Protein AF-A0A382B9R4-F1 (afdb_monomer_lite)

Organism: NCBI:txid408172

pLDDT: mean 94.83, std 7.96, range [49.91, 98.62]

Structure (mmCIF, N/CA/C/O backbone):
data_AF-A0A382B9R4-F1
#
_entry.id   AF-A0A382B9R4-F1
#
loop_
_atom_site.group_PDB
_atom_site.id
_atom_site.type_symbol
_atom_site.label_atom_id
_atom_site.label_alt_id
_atom_site.label_comp_id
_atom_site.label_asym_id
_atom_site.label_entity_id
_atom_site.label_seq_id
_atom_site.pdbx_PDB_ins_code
_atom_site.Cartn_x
_atom_site.Cartn_y
_atom_site.Cartn_z
_atom_site.occupancy
_atom_site.B_iso_or_equiv
_atom_site.auth_seq_id
_atom_site.auth_comp_id
_atom_site.auth_asym_id
_atom_site.auth_atom_id
_atom_site.pdbx_PDB_model_num
ATOM 1 N N . ILE A 1 1 ? -5.129 -11.105 -1.718 1.00 74.25 1 ILE A N 1
ATOM 2 C CA . ILE A 1 1 ? -4.282 -9.888 -1.641 1.00 74.25 1 ILE A CA 1
ATOM 3 C C . ILE A 1 1 ? -4.593 -9.219 -0.301 1.00 74.25 1 ILE A C 1
ATOM 5 O O . ILE A 1 1 ? -5.764 -9.252 0.066 1.00 74.25 1 ILE A O 1
ATOM 9 N N . PRO A 1 2 ? -3.601 -8.723 0.463 1.00 84.00 2 PRO A N 1
ATOM 10 C CA . PRO A 1 2 ? -3.847 -8.011 1.722 1.00 84.00 2 PRO A CA 1
ATOM 11 C C . PRO A 1 2 ? -4.759 -6.796 1.520 1.00 84.00 2 PRO A C 1
ATOM 13 O O . PRO A 1 2 ? -4.626 -6.111 0.513 1.00 84.00 2 PRO A O 1
ATOM 16 N N . TYR A 1 3 ? -5.647 -6.505 2.474 1.00 87.94 3 TYR A N 1
ATOM 17 C CA . TYR A 1 3 ? -6.578 -5.370 2.358 1.00 87.94 3 TYR A CA 1
ATOM 18 C C . TYR A 1 3 ? -5.874 -4.002 2.382 1.00 87.94 3 TYR A C 1
ATOM 20 O O . TYR A 1 3 ? -6.431 -3.016 1.923 1.00 87.94 3 TYR A O 1
ATOM 28 N N . THR A 1 4 ? -4.649 -3.945 2.913 1.00 90.62 4 THR A N 1
ATOM 29 C CA . THR A 1 4 ? -3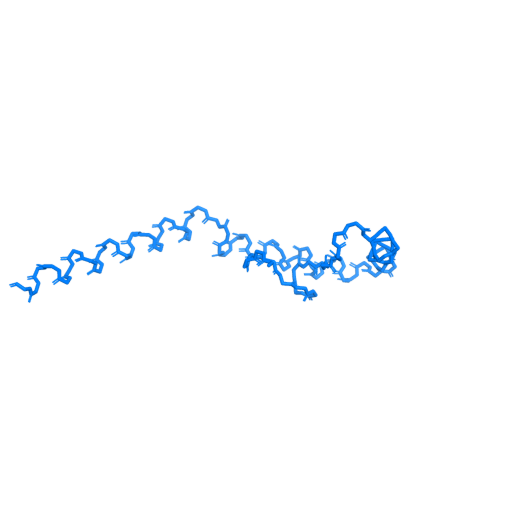.857 -2.716 3.037 1.00 90.62 4 THR A CA 1
ATOM 30 C C . THR A 1 4 ? -3.261 -2.250 1.710 1.00 90.62 4 THR A C 1
ATOM 32 O O . THR A 1 4 ? -2.731 -1.145 1.633 1.00 90.62 4 THR A O 1
ATOM 35 N N . ILE A 1 5 ? -3.317 -3.067 0.653 1.00 93.44 5 ILE A N 1
ATOM 36 C CA . ILE A 1 5 ? -2.743 -2.726 -0.649 1.00 93.44 5 ILE A CA 1
ATOM 37 C C . ILE A 1 5 ? -3.774 -2.849 -1.771 1.00 93.44 5 ILE A C 1
ATOM 39 O O . ILE A 1 5 ? -4.467 -3.857 -1.903 1.00 93.44 5 ILE A O 1
ATOM 43 N N . SER A 1 6 ? -3.797 -1.832 -2.626 1.00 94.94 6 SER A N 1
ATOM 44 C CA . SER A 1 6 ? -4.695 -1.692 -3.767 1.00 94.94 6 SER A CA 1
ATOM 45 C C . SER A 1 6 ? -3.886 -1.334 -5.011 1.00 94.94 6 SER A C 1
ATOM 47 O O . SER A 1 6 ? -3.119 -0.362 -5.035 1.00 94.94 6 SER A O 1
ATOM 49 N N . HIS A 1 7 ? -4.031 -2.145 -6.061 1.00 96.44 7 HIS A N 1
ATOM 50 C CA . HIS A 1 7 ? -3.291 -1.956 -7.306 1.00 96.44 7 HIS A CA 1
ATOM 51 C C . HIS A 1 7 ? -3.614 -0.602 -7.950 1.00 96.44 7 HIS A C 1
ATOM 53 O O . HIS A 1 7 ? -4.779 -0.255 -8.109 1.00 96.44 7 HIS A O 1
ATOM 59 N N . ASN A 1 8 ? -2.575 0.135 -8.351 1.00 95.62 8 ASN A N 1
ATOM 60 C CA . ASN A 1 8 ? -2.632 1.488 -8.917 1.00 95.62 8 ASN A CA 1
ATOM 61 C C . ASN A 1 8 ? -3.216 2.568 -7.996 1.00 95.62 8 ASN A C 1
ATOM 63 O O . ASN A 1 8 ? -3.336 3.713 -8.423 1.00 95.62 8 ASN A O 1
ATOM 67 N N . GLU A 1 9 ? -3.505 2.245 -6.739 1.00 96.25 9 GLU A N 1
ATOM 68 C CA . GLU A 1 9 ? -3.903 3.227 -5.734 1.00 96.25 9 GLU A CA 1
ATOM 69 C C . GLU A 1 9 ? -2.732 3.550 -4.809 1.00 96.25 9 GLU A C 1
ATOM 71 O O . GLU A 1 9 ? -2.352 4.710 -4.676 1.00 96.25 9 GLU A O 1
ATOM 76 N N . ASN A 1 10 ? -2.129 2.529 -4.199 1.00 96.81 10 ASN A N 1
ATOM 77 C CA . ASN A 1 10 ? -1.007 2.683 -3.270 1.00 96.81 10 ASN A CA 1
ATOM 78 C C . ASN A 1 10 ? 0.159 1.717 -3.553 1.00 96.81 10 ASN A C 1
ATOM 80 O O . ASN A 1 10 ? 1.177 1.752 -2.865 1.00 96.81 10 ASN A O 1
ATOM 84 N N . CYS A 1 11 ? 0.034 0.864 -4.576 1.00 96.50 11 CYS A N 1
ATOM 85 C CA . CYS A 1 11 ? 1.073 -0.072 -4.999 1.00 96.50 11 CYS A CA 1
ATOM 86 C C . CYS A 1 11 ? 0.934 -0.477 -6.479 1.00 96.50 11 CYS A C 1
ATOM 88 O O . CYS A 1 11 ? -0.078 -0.213 -7.132 1.00 96.50 11 CYS A O 1
ATOM 90 N N . ILE A 1 12 ? 1.931 -1.192 -7.003 1.00 97.56 12 ILE A N 1
ATOM 91 C CA . ILE A 1 12 ? 1.804 -1.994 -8.227 1.00 97.56 12 ILE A CA 1
ATOM 92 C C . ILE A 1 12 ? 1.840 -3.463 -7.807 1.00 97.56 12 ILE A C 1
ATOM 94 O O . ILE A 1 12 ? 2.798 -3.896 -7.171 1.00 97.56 12 ILE A O 1
ATOM 98 N N . LEU A 1 13 ? 0.796 -4.223 -8.143 1.00 96.50 13 LEU A N 1
ATOM 99 C CA . LEU A 1 13 ? 0.748 -5.654 -7.881 1.00 96.50 13 LEU A CA 1
ATOM 100 C C . LEU A 1 13 ? 1.344 -6.390 -9.073 1.00 96.50 13 LEU A C 1
ATOM 102 O O . LEU A 1 13 ? 1.020 -6.097 -10.221 1.00 96.50 13 LEU A O 1
ATOM 106 N N . VAL A 1 14 ? 2.198 -7.361 -8.777 1.00 96.62 14 VAL A N 1
ATOM 107 C CA . VAL A 1 14 ? 2.819 -8.245 -9.762 1.00 96.62 14 VAL A CA 1
ATOM 108 C C . VAL A 1 14 ? 2.529 -9.684 -9.336 1.00 96.62 14 VAL A C 1
ATOM 110 O O . VAL A 1 14 ? 2.612 -9.974 -8.138 1.00 96.62 14 VAL A O 1
ATOM 113 N N . PRO A 1 15 ? 2.173 -10.590 -10.266 1.00 94.81 15 PRO A N 1
ATOM 114 C CA . PRO A 1 15 ? 2.023 -12.001 -9.943 1.00 94.81 15 PRO A CA 1
ATOM 115 C C . PRO A 1 15 ? 3.301 -12.576 -9.312 1.00 94.81 15 PRO A C 1
ATOM 117 O O . PRO A 1 15 ? 4.411 -12.197 -9.698 1.00 94.81 15 PRO A O 1
ATOM 120 N N . PRO A 1 16 ? 3.177 -13.502 -8.349 1.00 95.12 16 PRO A N 1
ATOM 121 C CA . PRO A 1 16 ? 4.343 -14.173 -7.795 1.00 95.12 16 PRO A CA 1
ATOM 122 C C . PRO A 1 16 ? 5.079 -14.952 -8.892 1.00 95.12 16 PRO A C 1
ATOM 124 O O . PRO A 1 16 ? 4.461 -15.478 -9.815 1.00 95.12 16 PRO A O 1
ATOM 127 N N . SER A 1 17 ? 6.404 -15.042 -8.765 1.00 96.31 17 SER A N 1
ATOM 128 C CA . SER A 1 17 ? 7.269 -15.784 -9.695 1.00 96.31 17 SER A CA 1
ATOM 129 C C . SER A 1 17 ? 7.205 -15.315 -11.157 1.00 96.31 17 SER A C 1
ATOM 131 O O . SER A 1 17 ? 7.532 -16.081 -12.060 1.00 96.31 17 SER A O 1
ATOM 133 N N . ASP A 1 18 ? 6.835 -14.053 -11.397 1.00 98.06 18 ASP A N 1
ATOM 134 C CA . ASP A 1 18 ? 6.797 -13.445 -12.730 1.00 98.06 18 ASP A CA 1
ATOM 135 C C . ASP A 1 18 ? 7.859 -12.333 -12.877 1.00 98.06 18 ASP A C 1
ATOM 137 O O . ASP A 1 18 ? 7.574 -11.143 -12.688 1.00 98.06 18 ASP A O 1
ATOM 141 N N . PRO A 1 19 ? 9.118 -12.691 -13.202 1.00 97.88 19 PRO A N 1
ATOM 142 C CA . PRO A 1 19 ? 10.203 -11.719 -13.323 1.00 97.88 19 PRO A CA 1
ATOM 143 C C . PRO A 1 19 ? 9.988 -10.736 -14.481 1.00 97.88 19 PRO A C 1
ATOM 145 O O . PRO A 1 19 ? 10.450 -9.595 -14.415 1.00 97.88 19 PRO A O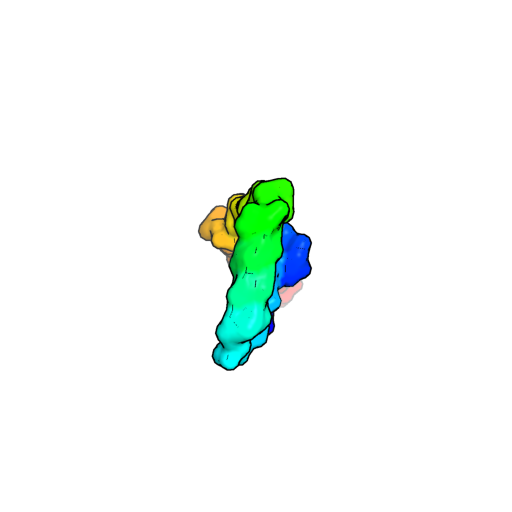 1
ATOM 148 N N . LEU A 1 20 ? 9.266 -11.141 -15.533 1.00 98.31 20 LEU A N 1
ATOM 149 C CA . LEU A 1 20 ? 9.005 -10.277 -16.677 1.00 98.31 20 LEU A CA 1
ATOM 150 C C . LEU A 1 20 ? 8.058 -9.141 -16.283 1.00 98.31 20 LEU A C 1
ATOM 152 O O . LEU A 1 20 ? 8.372 -7.978 -16.541 1.00 98.31 20 LEU A O 1
ATOM 156 N N . ASN A 1 21 ? 6.933 -9.442 -15.633 1.00 97.94 21 ASN A N 1
ATOM 157 C CA . ASN A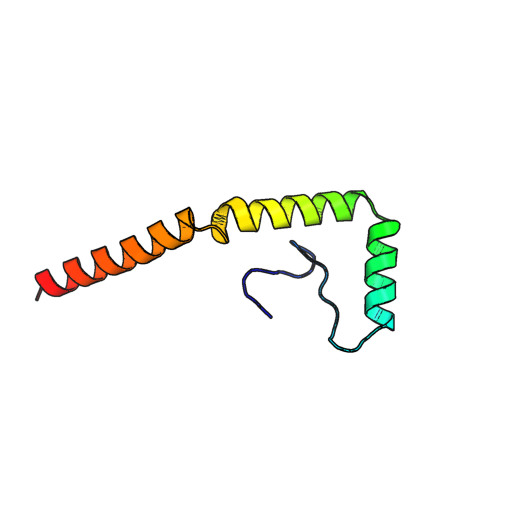 1 21 ? 6.017 -8.400 -15.172 1.00 97.94 21 ASN A CA 1
ATOM 158 C C . ASN A 1 21 ? 6.615 -7.559 -14.039 1.00 97.94 21 ASN A C 1
ATOM 160 O O . ASN A 1 21 ? 6.388 -6.349 -14.013 1.00 97.94 21 ASN A O 1
ATOM 164 N N . LEU A 1 22 ? 7.468 -8.141 -13.190 1.00 98.44 22 LEU A N 1
ATOM 165 C CA . LEU A 1 22 ? 8.226 -7.364 -12.208 1.00 98.44 22 LEU A CA 1
ATOM 166 C C . LEU A 1 22 ? 9.140 -6.336 -12.887 1.00 98.44 22 LEU A C 1
ATOM 168 O O . LEU A 1 22 ? 9.119 -5.158 -12.532 1.00 98.44 22 LEU A O 1
ATOM 172 N N . SER A 1 23 ? 9.899 -6.755 -13.905 1.00 98.50 23 SER A N 1
ATOM 173 C CA . SER A 1 23 ? 10.788 -5.851 -14.645 1.00 98.50 23 SER A CA 1
ATOM 174 C C . SER A 1 23 ? 10.022 -4.706 -15.318 1.00 98.50 23 SER A C 1
ATOM 176 O O . SER A 1 23 ? 10.458 -3.556 -15.273 1.00 98.50 23 SER A O 1
ATOM 178 N N . LYS A 1 24 ? 8.840 -4.994 -15.879 1.00 98.50 24 LYS A N 1
ATOM 179 C CA . LYS A 1 24 ? 7.969 -3.993 -16.507 1.00 98.50 24 LYS A CA 1
ATOM 180 C C . LYS A 1 24 ? 7.447 -2.982 -15.489 1.00 98.50 24 LYS A C 1
ATOM 182 O O . LYS A 1 24 ? 7.528 -1.788 -15.757 1.00 98.50 24 LYS A O 1
ATOM 187 N N . ALA A 1 25 ? 6.985 -3.444 -14.326 1.00 98.31 25 ALA A N 1
ATOM 188 C CA . ALA A 1 25 ? 6.521 -2.580 -13.241 1.00 98.31 25 ALA A CA 1
ATOM 189 C C . ALA A 1 25 ? 7.629 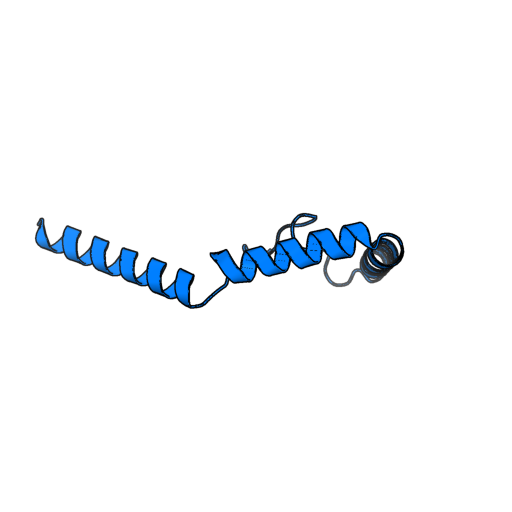-1.636 -12.743 1.00 98.31 25 ALA A C 1
ATOM 191 O O . ALA A 1 25 ? 7.400 -0.441 -12.567 1.00 98.31 25 ALA A O 1
ATOM 192 N N . ILE A 1 26 ? 8.853 -2.146 -12.575 1.00 98.38 26 ILE A N 1
ATOM 193 C CA . ILE A 1 26 ? 10.006 -1.326 -12.173 1.00 98.38 26 ILE A CA 1
ATOM 194 C C . ILE A 1 26 ? 10.330 -0.278 -13.247 1.00 98.38 26 ILE A C 1
ATOM 196 O O . ILE A 1 26 ? 10.498 0.899 -12.930 1.00 98.38 26 ILE A O 1
ATOM 200 N N . LEU A 1 27 ? 10.386 -0.675 -14.523 1.00 98.62 27 LEU A N 1
ATOM 201 C CA . LEU A 1 27 ? 10.651 0.250 -15.630 1.00 98.62 27 LEU A CA 1
ATOM 202 C C . LEU A 1 27 ? 9.568 1.324 -15.771 1.00 98.62 27 LEU A C 1
ATOM 204 O O . LEU A 1 27 ? 9.885 2.464 -16.107 1.00 98.62 27 LEU A O 1
ATOM 208 N N . GLU A 1 28 ? 8.308 0.979 -15.516 1.00 98.12 28 GLU A N 1
ATOM 209 C CA . GLU A 1 28 ? 7.202 1.934 -15.491 1.00 98.12 28 GLU A CA 1
ATOM 210 C C . GLU A 1 28 ? 7.426 3.018 -14.431 1.00 98.12 28 GLU A C 1
ATOM 212 O O . GLU A 1 28 ? 7.331 4.205 -14.740 1.00 98.12 28 GLU A O 1
ATOM 217 N N . LEU A 1 29 ? 7.786 2.621 -13.207 1.00 98.25 29 LEU A N 1
ATOM 21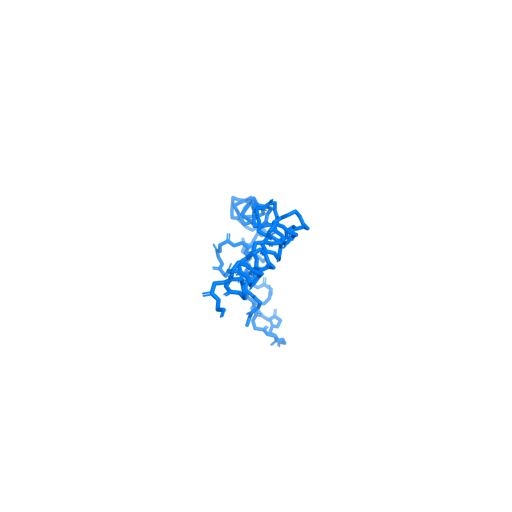8 C CA . LEU A 1 29 ? 8.069 3.549 -12.110 1.00 98.25 29 LEU A CA 1
ATOM 219 C C . LEU A 1 29 ? 9.273 4.449 -12.420 1.00 98.25 29 LEU A C 1
ATOM 221 O O . LEU A 1 29 ? 9.196 5.665 -12.252 1.00 98.25 29 LEU A O 1
ATOM 225 N N . ILE A 1 30 ? 10.362 3.884 -12.950 1.00 98.44 30 ILE A N 1
ATOM 226 C CA . ILE A 1 30 ? 11.553 4.657 -13.345 1.00 98.44 30 ILE A CA 1
ATOM 227 C C . ILE A 1 30 ? 11.203 5.718 -14.399 1.00 98.44 30 ILE A C 1
ATOM 229 O O . ILE A 1 30 ? 11.699 6.842 -14.343 1.00 98.44 30 ILE A O 1
ATOM 233 N N . ARG A 1 31 ? 10.343 5.373 -15.362 1.00 98.50 31 ARG A N 1
ATOM 234 C CA . ARG A 1 31 ? 9.945 6.267 -16.460 1.00 98.50 31 ARG A CA 1
ATOM 235 C C . ARG A 1 31 ? 8.867 7.275 -16.066 1.00 98.50 31 ARG A C 1
ATOM 237 O O . ARG A 1 31 ? 8.661 8.235 -16.801 1.00 98.50 31 ARG A O 1
ATOM 244 N N . ASN A 1 32 ? 8.186 7.078 -14.936 1.00 98.38 32 ASN A N 1
ATOM 245 C CA . ASN A 1 32 ? 7.088 7.930 -14.491 1.00 98.38 32 ASN A CA 1
ATOM 246 C C . ASN A 1 32 ? 7.254 8.373 -13.020 1.00 98.38 32 ASN A C 1
ATOM 248 O O . ASN A 1 32 ? 6.585 7.849 -12.123 1.00 98.38 32 ASN A O 1
ATOM 252 N N . PRO A 1 33 ? 8.092 9.396 -12.756 1.00 98.00 33 PRO A N 1
ATOM 253 C CA . PRO A 1 33 ? 8.306 9.927 -11.407 1.00 98.00 33 PRO A CA 1
ATOM 254 C C . PRO A 1 33 ? 7.030 10.446 -10.732 1.00 98.00 33 PRO A C 1
ATOM 256 O O . PRO A 1 33 ? 6.903 10.385 -9.508 1.00 98.00 33 PRO A O 1
ATOM 259 N N . GLN A 1 34 ? 6.061 10.941 -11.511 1.00 98.38 34 GLN A N 1
ATOM 260 C CA . GLN A 1 34 ? 4.779 11.393 -10.975 1.00 98.38 34 GLN A CA 1
ATOM 261 C C . GLN A 1 34 ? 3.981 10.223 -10.394 1.00 98.38 34 GLN A C 1
ATOM 263 O O . GLN A 1 34 ? 3.449 10.347 -9.292 1.00 98.38 34 GLN A O 1
ATOM 268 N N . LYS A 1 35 ? 3.947 9.078 -11.087 1.00 98.19 35 LYS A N 1
ATOM 269 C CA . LYS A 1 35 ? 3.309 7.861 -10.573 1.00 98.19 35 LYS A CA 1
ATOM 270 C C . LYS A 1 35 ? 3.987 7.380 -9.291 1.00 98.19 35 LYS A C 1
ATOM 272 O O . LYS A 1 35 ? 3.291 7.042 -8.338 1.00 98.19 35 LYS A O 1
ATOM 277 N N . CYS A 1 36 ? 5.319 7.429 -9.219 1.00 98.19 36 CYS A N 1
ATOM 278 C CA . CYS A 1 36 ? 6.053 7.135 -7.982 1.00 98.19 36 CYS A CA 1
ATOM 279 C C . CYS A 1 36 ? 5.599 8.026 -6.823 1.00 98.19 36 CYS A C 1
ATOM 281 O O . CYS A 1 36 ? 5.289 7.520 -5.746 1.00 98.19 36 CYS A O 1
ATOM 283 N N . LYS A 1 37 ? 5.513 9.342 -7.053 1.00 98.44 37 LYS A N 1
ATOM 284 C CA . LYS A 1 37 ? 5.046 10.296 -6.044 1.00 98.44 37 LYS A CA 1
ATOM 285 C C . LYS A 1 37 ? 3.613 9.987 -5.603 1.00 98.44 37 LYS A C 1
ATOM 287 O O . LYS A 1 37 ? 3.360 9.883 -4.410 1.00 98.44 37 LYS A O 1
ATOM 292 N N . GLN A 1 38 ? 2.700 9.780 -6.550 1.00 98.50 38 GLN A N 1
ATOM 293 C CA . GLN A 1 38 ? 1.293 9.487 -6.263 1.00 98.50 38 GLN A CA 1
ATOM 294 C C . GLN A 1 38 ? 1.122 8.209 -5.436 1.00 98.50 38 GLN A C 1
ATOM 296 O O . GLN A 1 38 ? 0.446 8.233 -4.408 1.00 98.50 38 GLN A O 1
ATOM 301 N N . LEU A 1 39 ? 1.759 7.111 -5.854 1.00 98.44 39 LEU A N 1
ATOM 302 C CA . LEU A 1 39 ? 1.689 5.835 -5.143 1.00 98.44 39 LEU A CA 1
ATOM 303 C C . LEU A 1 39 ? 2.338 5.932 -3.759 1.00 98.44 39 LEU A C 1
ATOM 305 O O . LEU A 1 39 ? 1.765 5.441 -2.793 1.00 98.44 39 LEU A O 1
ATOM 309 N N . GLY A 1 40 ? 3.491 6.599 -3.647 1.00 98.12 40 GLY A N 1
ATOM 310 C CA . GLY A 1 40 ? 4.185 6.796 -2.374 1.00 98.12 40 GLY A CA 1
ATOM 311 C C . GLY A 1 40 ? 3.369 7.621 -1.378 1.00 98.12 40 GLY A C 1
ATOM 312 O O . GLY A 1 40 ? 3.203 7.216 -0.231 1.00 98.12 40 GLY A O 1
ATOM 313 N N . GLU A 1 41 ? 2.795 8.741 -1.819 1.00 98.50 41 GLU A N 1
ATOM 314 C CA . GLU A 1 41 ? 1.918 9.570 -0.985 1.00 98.50 41 GLU A CA 1
ATOM 315 C C . GLU A 1 41 ? 0.641 8.827 -0.576 1.00 98.50 41 GLU A C 1
ATOM 317 O O . GLU A 1 41 ? 0.175 8.963 0.554 1.00 98.50 41 GLU A O 1
ATOM 322 N N . SER A 1 42 ? 0.071 8.034 -1.484 1.00 98.12 42 SER A N 1
ATOM 323 C CA . SER A 1 42 ? -1.114 7.222 -1.205 1.00 98.12 42 SER A CA 1
ATOM 324 C C . SER A 1 42 ? -0.818 6.107 -0.198 1.00 98.12 42 SER A C 1
ATOM 326 O O . SER A 1 42 ? -1.542 5.953 0.784 1.00 98.12 42 SER A O 1
ATOM 328 N N . GLY A 1 43 ? 0.299 5.394 -0.370 1.00 97.44 43 GLY A N 1
ATOM 329 C CA . GLY A 1 43 ? 0.773 4.391 0.584 1.00 97.44 43 GLY A CA 1
ATOM 330 C C . GLY A 1 43 ? 1.051 4.984 1.962 1.00 97.44 43 GLY A C 1
ATOM 331 O O . GLY A 1 43 ? 0.637 4.410 2.967 1.00 97.44 43 GLY A O 1
ATOM 332 N N . PHE A 1 44 ? 1.667 6.168 2.014 1.00 97.94 44 PHE A N 1
ATOM 333 C CA . PHE A 1 44 ? 1.873 6.893 3.265 1.00 97.94 44 PHE A CA 1
ATOM 334 C C . PHE A 1 44 ? 0.542 7.229 3.951 1.00 97.94 44 PHE A C 1
ATOM 336 O O . PHE A 1 44 ? 0.367 6.897 5.120 1.00 97.94 44 PHE A O 1
ATOM 343 N N . ARG A 1 45 ? -0.429 7.802 3.222 1.00 97.38 45 ARG A N 1
ATOM 344 C CA . ARG A 1 45 ? -1.764 8.108 3.767 1.00 97.38 45 ARG A CA 1
ATOM 345 C C . ARG A 1 45 ? -2.483 6.870 4.303 1.00 97.38 45 ARG A C 1
ATOM 347 O O . ARG A 1 45 ? -3.078 6.961 5.371 1.00 97.38 45 ARG A O 1
ATOM 354 N N . MET A 1 46 ? -2.412 5.731 3.609 1.00 96.88 46 MET A N 1
ATOM 355 C CA . MET A 1 46 ? -3.019 4.477 4.081 1.00 96.88 46 MET A CA 1
ATOM 356 C C . MET A 1 46 ? -2.466 4.078 5.452 1.00 96.88 46 MET A C 1
ATOM 358 O O . MET A 1 46 ? -3.233 3.820 6.378 1.00 96.88 46 MET A O 1
ATOM 362 N N . VAL A 1 47 ? -1.141 4.098 5.626 1.00 96.56 47 VAL A N 1
ATOM 363 C CA . VAL A 1 47 ? -0.528 3.784 6.925 1.00 96.56 47 VAL A CA 1
ATOM 364 C C . VAL A 1 47 ? -0.927 4.823 7.973 1.00 96.56 47 VAL A C 1
ATOM 366 O O . VAL A 1 47 ? -1.385 4.456 9.052 1.00 96.56 47 VAL A O 1
ATOM 369 N N . SER A 1 48 ? -0.803 6.113 7.654 1.00 96.81 48 SER A N 1
ATOM 370 C CA . SER A 1 48 ? -1.104 7.202 8.588 1.00 96.81 48 SER A CA 1
ATOM 371 C C . SER A 1 48 ? -2.557 7.232 9.055 1.00 96.81 48 SER A C 1
ATOM 373 O O . SER A 1 48 ? -2.797 7.639 10.184 1.00 96.81 48 SER A O 1
ATOM 375 N N . ASN A 1 49 ? -3.509 6.783 8.236 1.00 95.19 49 ASN A N 1
ATOM 376 C CA . ASN A 1 49 ? -4.935 6.874 8.556 1.00 95.19 49 ASN A CA 1
ATOM 377 C C . ASN A 1 49 ? -5.535 5.545 9.033 1.00 95.19 49 ASN A C 1
ATOM 379 O O . ASN A 1 49 ? -6.417 5.547 9.889 1.00 95.19 49 ASN A O 1
ATOM 383 N N . GLU A 1 50 ? -5.068 4.411 8.510 1.00 93.88 50 GLU A N 1
ATOM 384 C CA . GLU A 1 50 ? -5.706 3.104 8.721 1.00 93.88 50 GLU A CA 1
ATOM 385 C C . GLU A 1 50 ? -4.736 2.062 9.277 1.00 93.88 50 GLU A C 1
ATOM 387 O O . GLU A 1 50 ? -5.033 1.400 10.269 1.00 93.88 50 GLU A O 1
ATOM 392 N N . GLY A 1 51 ? -3.554 1.941 8.667 1.00 93.00 51 GLY A N 1
ATOM 393 C CA . GLY A 1 51 ? -2.551 0.926 8.998 1.00 93.00 51 GLY A CA 1
ATOM 394 C C . GLY A 1 51 ? -1.723 1.205 10.257 1.00 93.00 51 GLY A C 1
ATOM 395 O O . GLY A 1 51 ? -0.641 0.637 10.398 1.00 93.00 51 GLY A O 1
ATOM 396 N N . ASN A 1 52 ? -2.180 2.090 11.146 1.00 95.31 52 ASN A N 1
ATOM 397 C CA . ASN A 1 52 ? -1.449 2.512 12.341 1.00 95.31 52 ASN A CA 1
ATOM 398 C C . ASN A 1 52 ? -2.071 1.983 13.647 1.00 95.31 52 ASN A C 1
ATOM 400 O O . ASN A 1 52 ? -3.235 1.579 13.720 1.00 95.31 52 ASN A O 1
ATOM 404 N N . LEU A 1 53 ? -1.258 2.016 14.706 1.00 97.19 53 LEU A N 1
ATOM 405 C CA . LEU A 1 53 ? -1.619 1.531 16.038 1.00 97.19 53 LEU A CA 1
ATOM 406 C C . LEU A 1 53 ? -2.761 2.333 16.679 1.00 97.19 53 LEU A C 1
ATOM 408 O O . LEU A 1 53 ? -3.559 1.756 17.415 1.00 97.19 53 LEU A O 1
ATOM 412 N N . GLU A 1 54 ? -2.852 3.634 16.418 1.00 97.88 54 GLU A N 1
ATOM 413 C CA . GLU A 1 54 ? -3.876 4.505 17.001 1.00 97.88 54 GLU A CA 1
ATOM 414 C C . GLU A 1 54 ? -5.268 4.163 16.457 1.00 97.88 54 GLU A C 1
ATOM 416 O O . GLU A 1 54 ? -6.184 3.878 17.237 1.00 97.88 54 GLU A O 1
ATOM 421 N N . THR A 1 55 ? -5.414 4.080 15.132 1.00 97.06 55 THR A N 1
ATOM 422 C CA . THR A 1 55 ? -6.653 3.655 14.471 1.00 97.06 55 THR A CA 1
ATOM 423 C C . THR A 1 55 ? -7.029 2.237 14.892 1.00 97.06 55 THR A C 1
ATOM 425 O O . THR A 1 55 ? -8.182 1.985 15.249 1.00 97.06 55 THR A O 1
ATOM 428 N N . MET A 1 56 ? -6.062 1.311 14.943 1.00 96.69 56 MET A N 1
ATOM 429 C CA . MET A 1 56 ? -6.315 -0.052 15.420 1.00 96.69 56 MET A CA 1
ATOM 430 C C . MET A 1 56 ? -6.841 -0.064 16.865 1.00 96.69 56 MET A C 1
ATOM 432 O O . MET A 1 56 ? -7.849 -0.716 17.145 1.00 96.69 56 MET A O 1
ATOM 436 N N . SER A 1 57 ? -6.183 0.664 17.772 1.00 98.25 57 SER A N 1
ATOM 437 C CA . SER A 1 57 ? -6.535 0.719 19.199 1.00 98.25 57 SER A CA 1
ATOM 438 C C . SER 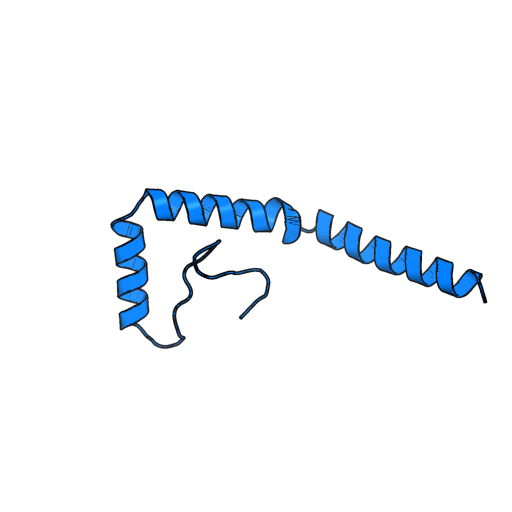A 1 57 ? -7.920 1.331 19.419 1.00 98.25 57 SER A C 1
ATOM 440 O O . SER A 1 57 ? -8.721 0.813 20.196 1.00 98.25 57 SER A O 1
ATOM 442 N N . THR A 1 58 ? -8.242 2.391 18.678 1.00 98.12 58 THR A N 1
ATOM 443 C CA . THR A 1 58 ? -9.564 3.031 18.707 1.00 98.12 58 THR A CA 1
ATOM 444 C C . THR A 1 58 ? -10.658 2.080 18.220 1.00 98.12 58 THR A C 1
ATOM 446 O O . THR A 1 58 ? -11.701 1.934 18.864 1.00 98.12 58 THR A O 1
ATOM 449 N N . ASN A 1 59 ? -10.411 1.374 17.115 1.00 97.06 59 ASN A N 1
ATOM 450 C CA . ASN A 1 59 ? -11.375 0.436 16.545 1.00 97.06 59 ASN A CA 1
ATOM 451 C C . ASN A 1 59 ? -11.653 -0.739 17.489 1.00 97.06 59 ASN A C 1
ATOM 453 O O . ASN A 1 59 ? -12.818 -1.069 17.725 1.00 97.06 59 ASN A O 1
ATOM 457 N N . ILE A 1 60 ? -10.611 -1.341 18.077 1.00 97.88 60 ILE A N 1
ATOM 458 C CA . ILE A 1 60 ? -10.798 -2.450 19.023 1.00 97.88 60 ILE A CA 1
ATOM 459 C C . ILE A 1 60 ? -11.501 -1.984 20.305 1.00 97.88 60 ILE A C 1
ATOM 461 O O . ILE A 1 60 ? -12.384 -2.678 20.809 1.00 97.88 60 ILE A O 1
ATOM 465 N N . PHE A 1 61 ? -11.193 -0.779 20.794 1.00 98.12 61 PHE A N 1
ATOM 466 C CA . PHE A 1 61 ? -11.878 -0.194 21.946 1.00 98.12 61 PHE A CA 1
ATOM 467 C C . PHE A 1 61 ? -13.379 -0.002 21.678 1.00 98.12 61 PHE A C 1
ATOM 469 O O . PHE A 1 61 ? -14.209 -0.398 22.499 1.00 98.12 61 PHE A O 1
ATOM 476 N N . SER A 1 62 ? -13.745 0.496 20.491 1.00 98.06 62 SER A N 1
ATOM 477 C CA . SER A 1 62 ? -15.149 0.645 20.079 1.00 98.06 62 SER A CA 1
ATOM 478 C C . SER A 1 62 ? -15.908 -0.688 20.081 1.00 98.06 62 SER A C 1
ATOM 480 O O . SER A 1 62 ? -17.074 -0.742 20.484 1.00 98.06 62 SER A O 1
ATOM 482 N N . VAL A 1 63 ? -15.259 -1.779 19.659 1.00 97.88 63 VAL A N 1
ATOM 483 C CA . VAL A 1 63 ? -15.844 -3.129 19.700 1.00 97.88 63 VAL A CA 1
ATOM 484 C C . VAL A 1 63 ? -16.127 -3.560 21.141 1.00 97.88 63 VAL A C 1
ATOM 486 O O . VAL A 1 63 ? -17.234 -4.026 21.430 1.00 97.88 63 VAL A O 1
ATOM 489 N N . TYR A 1 64 ? -15.179 -3.362 22.062 1.00 97.81 64 TYR A N 1
ATOM 490 C CA . TYR A 1 64 ? -15.387 -3.685 23.476 1.00 97.81 64 TYR A CA 1
ATOM 491 C C . TYR A 1 64 ? -16.518 -2.866 24.101 1.00 97.81 64 TYR A C 1
ATOM 493 O O . TYR A 1 64 ? -17.403 -3.439 24.738 1.00 97.81 64 TYR A O 1
ATOM 501 N N . GLU A 1 65 ? -16.548 -1.549 23.879 1.00 97.31 65 GLU A N 1
ATOM 502 C CA . GLU A 1 65 ? -17.620 -0.690 24.390 1.00 97.31 65 GLU A CA 1
ATOM 503 C C . GLU A 1 65 ? -19.005 -1.144 23.921 1.00 97.31 65 GLU A C 1
ATOM 505 O O . GLU A 1 65 ? -19.935 -1.232 24.726 1.00 97.31 65 GLU A O 1
ATOM 510 N N . LYS A 1 66 ? -19.150 -1.441 22.624 1.00 97.12 66 LYS A N 1
ATOM 511 C CA . LYS A 1 66 ? -20.415 -1.919 22.048 1.00 97.12 66 LYS A CA 1
ATOM 512 C C . LYS A 1 66 ? -20.838 -3.244 22.673 1.00 97.12 66 LYS A C 1
ATOM 514 O O . LYS A 1 66 ? -21.994 -3.391 23.058 1.00 97.12 66 LYS A O 1
ATOM 519 N N . THR A 1 67 ? -19.899 -4.172 22.834 1.00 96.94 67 THR A N 1
ATOM 520 C CA . THR A 1 67 ? -20.168 -5.500 23.404 1.00 96.94 67 THR A CA 1
ATOM 521 C C . THR A 1 67 ? -20.615 -5.408 24.866 1.00 96.94 67 THR A C 1
ATOM 523 O O . THR A 1 67 ? -21.596 -6.036 25.258 1.00 96.94 67 THR A O 1
ATOM 526 N N . ILE A 1 68 ? -19.958 -4.569 25.675 1.00 96.12 68 ILE A N 1
ATOM 527 C CA . ILE A 1 68 ? -20.341 -4.349 27.079 1.00 96.12 68 ILE A CA 1
ATOM 528 C C . ILE A 1 68 ? -21.721 -3.683 27.177 1.00 96.12 68 ILE A C 1
ATOM 530 O O . ILE A 1 68 ? -22.521 -4.071 28.027 1.00 96.12 68 ILE A O 1
ATOM 534 N N . LYS A 1 69 ? -22.017 -2.693 26.322 1.00 94.12 69 LYS A N 1
ATOM 535 C CA . LYS A 1 69 ? -23.326 -2.012 26.294 1.00 94.12 69 LYS A CA 1
ATOM 536 C C . LYS A 1 69 ? -24.459 -2.977 25.931 1.00 94.12 69 LYS A C 1
ATOM 538 O O . LYS A 1 69 ? -25.484 -2.955 26.601 1.00 94.12 69 LYS A O 1
ATOM 543 N N . LEU A 1 70 ? -24.255 -3.850 24.940 1.00 89.88 70 LEU A N 1
ATOM 544 C CA . LEU A 1 70 ? -25.230 -4.879 24.555 1.00 89.88 70 LEU A CA 1
ATOM 545 C C . LEU A 1 70 ? -25.521 -5.856 25.703 1.00 89.88 70 LEU A C 1
ATOM 547 O O . LEU A 1 70 ? -26.680 -6.152 25.969 1.00 89.88 70 LEU A O 1
ATOM 551 N N . ASN A 1 71 ? -24.493 -6.294 26.434 1.00 84.50 71 ASN A N 1
ATOM 552 C CA . ASN A 1 71 ? -24.663 -7.228 27.553 1.00 84.50 71 ASN A CA 1
ATOM 553 C C . ASN A 1 71 ? -25.344 -6.615 28.788 1.00 84.50 71 ASN A C 1
ATOM 555 O O . ASN A 1 71 ? -25.850 -7.361 29.614 1.00 84.50 71 ASN A O 1
ATOM 559 N N . LYS A 1 72 ? -25.349 -5.283 28.941 1.00 76.81 72 LYS A N 1
ATOM 560 C CA . LYS A 1 72 ? -26.061 -4.586 30.031 1.00 76.81 72 LYS A CA 1
ATOM 561 C C . LYS A 1 72 ? -27.534 -4.291 29.717 1.00 76.81 72 LYS A C 1
ATOM 563 O O . LYS A 1 72 ? -28.244 -3.825 30.601 1.00 76.81 72 LYS A O 1
ATOM 568 N N . GLY A 1 73 ? -27.956 -4.472 28.464 1.00 61.41 73 GLY A N 1
ATOM 569 C CA . GLY A 1 73 ? -29.336 -4.268 28.007 1.00 61.41 73 GLY A CA 1
ATOM 570 C C . GLY A 1 73 ? -30.190 -5.541 27.974 1.00 61.41 73 GLY A C 1
ATOM 571 O O . GLY A 1 73 ? -31.340 -5.460 27.549 1.00 61.41 73 GLY A O 1
ATOM 572 N N . ASN A 1 74 ? -29.628 -6.676 28.405 1.00 49.91 74 ASN A N 1
ATOM 573 C CA . ASN A 1 74 ? -30.295 -7.962 28.641 1.00 49.91 74 ASN A CA 1
ATOM 574 C C . ASN A 1 74 ? -30.347 -8.249 30.146 1.00 49.91 74 ASN A C 1
ATOM 576 O O . ASN A 1 74 ? -31.193 -9.076 30.545 1.00 49.91 74 ASN A O 1
#

Sequence (74 aa):
IPYTISHNENCILVPPSDPLNLSKAILELIRNPQKCKQLGESGFRMVSNEGNLETMSTNIFSVYEKTIKLNKGN

Secondary structure (DSSP, 8-state):
--TT--BTTTB----TT-HHHHHHHHHHHHH-HHHHHHHHHHHHHHHHHTSSHHHHHHHHHHHHHHHHHHHT--

Foldseek 3Di:
DDPLDDDLQQDPDDDPPCVPVVVVRVVVCVVCVVSVVRNPVRSVVSCVPPVDPVNVVVVVVVVVVVVVVVVVVD

Radius of gyration: 18.99 Å; chains: 1; bounding box: 42×27×47 Å